Protein AF-F2DSG7-F1 (afdb_monomer)

pLDDT: mean 82.24, std 13.59, range [39.16, 91.5]

Radius of gyration: 16.38 Å; Cα contacts (8 Å, |Δi|>4): 42; chains: 1; bounding box: 63×28×22 Å

Nearest PDB structures (foldseek):
  6xm1-assembly2_C  TM=8.938E-01  e=1.046E-02  Thermochaetoides thermophila
  8dit-assembly1_A  TM=9.003E-01  e=1.295E-01  Thermochaetoides thermophila
  4jc8-assembly2_B  TM=9.107E-01  e=1.969E-01  Thermochaetoides thermophila DSM 1495
  2xhe-assembly1_A  TM=9.062E-01  e=2.265E-01  Monosiga brevicollis
  5buz-assembly2_D  TM=8.802E-01  e=6.460E-01  Thermochaetoides thermophila DSM 1495

Solvent-accessible surface area (backbone atoms only — not comparable to full-atom values): 4279 Å² total; per-residue (Å²): 138,84,80,76,77,74,77,76,78,81,64,62,63,64,55,51,50,50,54,52,49,54,63,45,66,79,53,94,59,86,35,73,47,75,28,50,83,65,55,49,53,55,48,60,76,75,43,52,72,73,56,41,44,75,62,37,37,80,43,79,46,49,57,85,72,71,124

Mean predicted aligned error: 8.19 Å

Secondary structure (DSSP, 8-state):
-----------HHHHHHHHHHHHHHT--S-EEEEE-HHHHHHHHHH--HHHHHHTTEEEEEEGGG--

Sequence (67 aa):
MMQKKKGEECNLLPIAEDYFNAMFGEIGEMKGLILDSETSGIISIIYTQSKLYKHDVYLIQKIEDVH

Foldseek 3Di:
DDDDDDPPPPDVQVVVVVVVVVVLVVDDEADAAEAEPVVVVVCVVNDDPVRCVVSNHDHYYYPVPPD

InterPro domains:
  IPR036045 Sec1-like superfamily [SSF56815] (10-65)
  IPR043154 Sec1-like, domain 1 [G3DSA:3.40.50.2060] (2-67)

Structure (mmCIF, N/CA/C/O backbone):
data_AF-F2DSG7-F1
#
_entry.id   AF-F2DSG7-F1
#
loop_
_atom_site.group_PDB
_atom_site.id
_atom_site.type_symbol
_atom_site.label_atom_id
_atom_site.label_alt_id
_atom_site.label_comp_id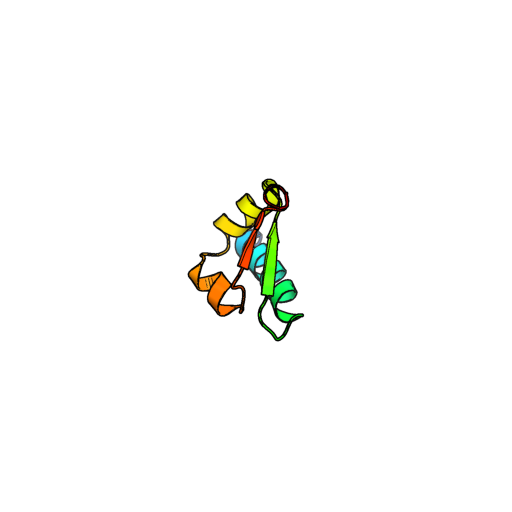
_atom_site.label_asym_id
_atom_site.label_entity_id
_atom_site.label_seq_id
_atom_site.pdbx_PDB_ins_code
_atom_site.Cartn_x
_atom_site.Cartn_y
_atom_site.Cartn_z
_atom_site.occupancy
_atom_site.B_iso_or_equiv
_atom_site.auth_seq_id
_atom_site.auth_comp_id
_atom_site.auth_asym_id
_atom_site.auth_atom_id
_atom_site.pdbx_PDB_model_num
ATOM 1 N N . MET A 1 1 ? -46.782 12.139 4.835 1.00 39.16 1 MET A N 1
ATOM 2 C CA . MET A 1 1 ? -45.492 12.526 5.446 1.00 39.16 1 MET A CA 1
ATOM 3 C C . MET A 1 1 ? -44.389 11.730 4.760 1.00 39.16 1 MET A C 1
ATOM 5 O O . MET A 1 1 ? -44.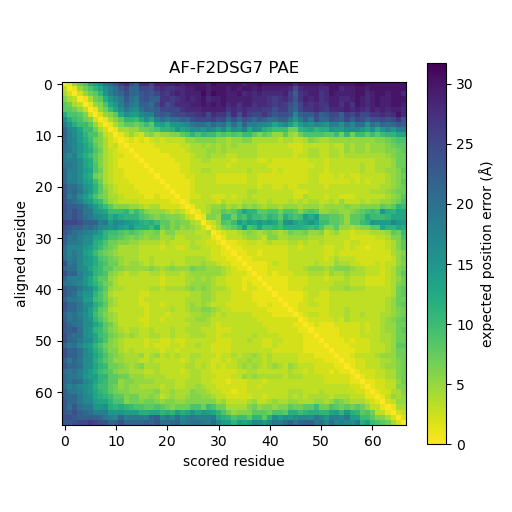238 10.554 5.050 1.00 39.16 1 MET A O 1
ATOM 9 N N . MET A 1 2 ? -43.692 12.321 3.786 1.00 43.97 2 MET A N 1
ATOM 10 C CA . MET A 1 2 ? -42.517 11.703 3.156 1.00 43.97 2 MET A CA 1
ATOM 11 C C . MET A 1 2 ? -41.283 12.243 3.870 1.00 43.97 2 MET A C 1
ATOM 13 O O . MET A 1 2 ? -40.973 13.429 3.762 1.00 43.97 2 MET A O 1
ATOM 17 N N . GLN A 1 3 ? -40.617 11.391 4.647 1.00 51.75 3 GLN A N 1
ATOM 18 C CA . GLN A 1 3 ? -39.327 11.735 5.227 1.00 51.75 3 GLN A CA 1
ATOM 19 C C . GLN A 1 3 ? -38.299 11.775 4.090 1.00 51.75 3 GLN A C 1
ATOM 21 O O . GLN A 1 3 ? -38.011 10.751 3.472 1.00 51.75 3 GLN A O 1
ATOM 26 N N . LYS A 1 4 ? -37.779 12.969 3.781 1.00 46.56 4 LYS A N 1
ATOM 27 C CA . LYS A 1 4 ? -36.583 13.132 2.946 1.00 46.56 4 LYS A CA 1
ATO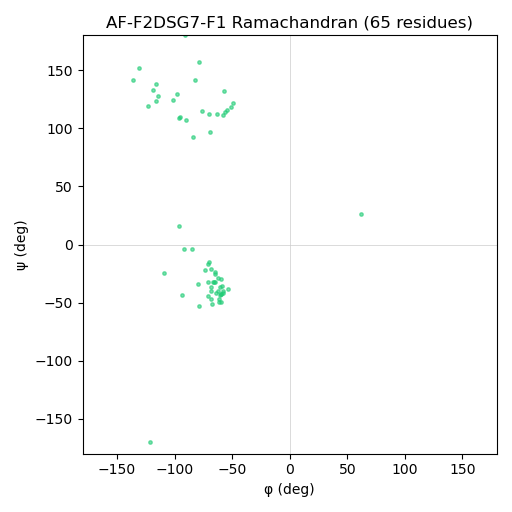M 28 C C . LYS A 1 4 ? -35.462 12.322 3.601 1.00 46.56 4 LYS A C 1
ATOM 30 O O . LYS A 1 4 ? -35.043 12.669 4.704 1.00 46.56 4 LYS A O 1
ATOM 35 N N . LYS A 1 5 ? -34.980 11.260 2.941 1.00 56.84 5 LYS A N 1
ATOM 36 C CA . LYS A 1 5 ? -33.698 10.640 3.299 1.00 56.84 5 LYS A CA 1
ATOM 37 C C . LYS A 1 5 ? -32.650 11.754 3.279 1.00 56.84 5 LYS A C 1
ATOM 39 O O . LYS A 1 5 ? -32.450 12.396 2.249 1.00 56.84 5 LYS A O 1
ATOM 44 N N . LYS A 1 6 ? -32.076 12.035 4.448 1.00 49.78 6 LYS A N 1
ATOM 45 C CA . LYS A 1 6 ? -30.916 12.908 4.631 1.00 49.78 6 LYS A CA 1
ATOM 46 C C . LYS A 1 6 ? -29.872 12.446 3.613 1.00 49.78 6 LYS A C 1
ATOM 48 O O . LYS A 1 6 ? -29.584 11.255 3.590 1.00 49.78 6 LYS A O 1
ATOM 53 N N . GLY A 1 7 ? -29.426 13.336 2.723 1.00 57.56 7 GLY A N 1
ATOM 54 C CA . GLY A 1 7 ? -28.434 12.991 1.706 1.00 57.56 7 GLY A CA 1
ATOM 55 C C . GLY A 1 7 ? -27.250 12.327 2.394 1.00 57.56 7 GLY A C 1
ATOM 56 O O . GLY A 1 7 ? -26.679 12.916 3.309 1.00 57.56 7 GLY A O 1
ATOM 57 N N . GLU A 1 8 ? -26.974 11.076 2.043 1.00 65.12 8 GLU A N 1
ATOM 58 C CA . GLU A 1 8 ? -25.813 10.362 2.555 1.00 65.12 8 GLU A CA 1
ATOM 59 C C . GLU A 1 8 ? -24.585 11.128 2.061 1.00 65.12 8 GLU A C 1
ATOM 61 O O . GLU A 1 8 ? -24.351 11.233 0.857 1.00 65.12 8 GLU A O 1
ATOM 66 N N . GLU A 1 9 ? -23.854 11.757 2.982 1.00 68.94 9 GLU A N 1
ATOM 67 C CA . GLU A 1 9 ? -22.548 12.333 2.679 1.00 68.94 9 GLU A CA 1
ATOM 68 C C . GLU A 1 9 ? -21.670 11.195 2.158 1.00 68.94 9 GLU A C 1
ATOM 70 O O . GLU A 1 9 ? -21.356 10.252 2.887 1.00 68.94 9 GLU A O 1
ATOM 75 N N . CYS A 1 10 ? -21.331 11.248 0.871 1.00 72.25 10 CYS A N 1
ATOM 76 C CA . CYS A 1 10 ? -20.458 10.267 0.251 1.00 72.25 10 CYS A CA 1
ATOM 77 C C . CYS A 1 10 ? -19.047 10.470 0.807 1.00 72.25 10 CYS A C 1
ATOM 79 O O . CYS A 1 10 ? -18.316 11.363 0.376 1.00 72.25 10 CYS A O 1
ATOM 81 N N . ASN A 1 11 ? -18.683 9.676 1.812 1.00 84.62 11 ASN A N 1
ATOM 82 C CA . ASN A 1 11 ? -17.332 9.682 2.341 1.00 84.62 11 ASN A CA 1
ATOM 83 C C . ASN A 1 11 ? -16.421 8.929 1.365 1.00 84.62 11 ASN A C 1
ATOM 85 O O . ASN A 1 11 ? -16.576 7.727 1.157 1.00 84.62 11 ASN A O 1
ATOM 89 N N . LEU A 1 12 ? -15.477 9.650 0.765 1.00 87.81 12 LEU A N 1
ATOM 90 C CA . LEU A 1 12 ? -14.572 9.108 -0.248 1.00 87.81 12 LEU A CA 1
ATOM 91 C C . LEU A 1 12 ? -13.497 8.186 0.345 1.00 87.81 12 LEU A C 1
ATOM 93 O O . LEU A 1 12 ? -12.963 7.351 -0.378 1.00 87.81 12 LEU A O 1
ATOM 97 N N . LEU A 1 13 ? -13.187 8.308 1.642 1.00 89.19 13 L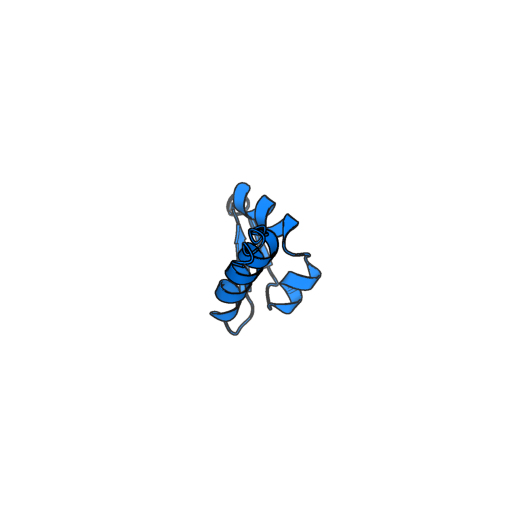EU A N 1
ATOM 98 C CA . LEU A 1 13 ? -12.131 7.513 2.276 1.00 89.19 13 LEU A CA 1
ATOM 99 C C . LEU A 1 13 ? -12.487 6.017 2.365 1.00 89.19 13 LEU A C 1
ATOM 101 O O . LEU A 1 13 ? -11.687 5.221 1.881 1.00 89.19 13 LEU A O 1
ATOM 105 N N . PRO A 1 14 ? -13.666 5.610 2.887 1.00 90.44 14 PRO A N 1
ATOM 106 C CA . PRO A 1 14 ? -14.086 4.208 2.864 1.00 90.44 14 PRO A CA 1
ATOM 107 C C . PRO A 1 14 ? -14.143 3.627 1.450 1.00 90.44 14 PRO A C 1
ATOM 109 O O . PRO A 1 14 ? -13.702 2.509 1.230 1.00 90.44 14 PRO A O 1
ATOM 112 N N . ILE A 1 15 ? -14.621 4.410 0.478 1.00 90.56 15 ILE A N 1
ATOM 113 C CA . ILE A 1 15 ? -14.727 3.969 -0.920 1.00 90.56 15 ILE A CA 1
ATOM 114 C C . ILE A 1 15 ? -13.338 3.697 -1.510 1.00 90.56 15 ILE A C 1
ATOM 116 O O . ILE A 1 15 ? -13.140 2.709 -2.215 1.00 90.56 15 ILE A O 1
ATOM 120 N N . ALA A 1 16 ? -12.365 4.561 -1.218 1.00 90.75 16 ALA A N 1
ATOM 121 C CA . ALA A 1 16 ? -10.992 4.356 -1.653 1.00 90.75 16 ALA A CA 1
ATOM 122 C C . ALA A 1 16 ? -10.338 3.163 -0.930 1.00 90.75 16 ALA A C 1
ATOM 124 O O . ALA A 1 16 ? -9.650 2.374 -1.573 1.00 90.75 16 ALA A O 1
ATOM 125 N N . GLU A 1 17 ? -10.580 2.987 0.374 1.00 91.00 17 GLU A N 1
ATOM 126 C CA . GLU A 1 17 ? -10.107 1.818 1.134 1.00 91.00 17 GLU A CA 1
ATOM 127 C C . GLU A 1 17 ? -10.669 0.511 0.543 1.00 91.00 17 GLU A C 1
ATOM 129 O O . GLU A 1 17 ? -9.917 -0.436 0.325 1.00 91.00 17 GLU A O 1
ATOM 134 N N . ASP A 1 18 ? -11.952 0.482 0.171 1.00 91.50 18 ASP A N 1
ATOM 135 C CA . ASP A 1 18 ? -12.585 -0.670 -0.481 1.00 91.50 18 ASP A CA 1
ATOM 136 C C . ASP A 1 18 ? -11.960 -0.997 -1.846 1.00 91.50 18 ASP A C 1
ATOM 138 O O . ASP A 1 18 ? -11.736 -2.170 -2.154 1.00 91.50 18 ASP A O 1
ATOM 142 N N . TYR A 1 19 ? -11.614 0.021 -2.643 1.00 91.44 19 TYR A N 1
ATOM 143 C CA . TYR A 1 19 ? -10.920 -0.168 -3.922 1.00 91.44 19 TYR A CA 1
ATOM 144 C C . TYR A 1 19 ? -9.564 -0.864 -3.738 1.00 91.44 19 TYR A C 1
ATOM 146 O O . TYR A 1 19 ? -9.273 -1.862 -4.401 1.00 91.44 19 TYR A O 1
ATOM 154 N N . PHE A 1 20 ? -8.743 -0.376 -2.805 1.00 89.69 20 PHE A N 1
ATOM 155 C CA . PHE A 1 20 ? -7.438 -0.978 -2.530 1.00 89.69 20 PHE A CA 1
ATOM 156 C C . PHE A 1 20 ? -7.568 -2.363 -1.890 1.00 89.69 20 PHE A C 1
ATOM 158 O O . PHE A 1 20 ? -6.804 -3.259 -2.239 1.00 89.69 20 PHE A O 1
ATOM 165 N N . ASN A 1 21 ? -8.555 -2.582 -1.016 1.00 89.94 21 ASN A N 1
ATOM 166 C CA . ASN A 1 21 ? -8.833 -3.901 -0.444 1.00 89.94 21 ASN A CA 1
ATOM 167 C C . ASN A 1 21 ? -9.193 -4.930 -1.521 1.00 89.94 21 ASN A C 1
ATOM 169 O O . ASN A 1 21 ? -8.680 -6.049 -1.477 1.00 89.94 21 ASN A O 1
ATOM 173 N N . ALA A 1 22 ? -10.035 -4.557 -2.490 1.00 90.75 22 ALA A N 1
ATOM 174 C CA . ALA A 1 22 ? -10.357 -5.416 -3.625 1.00 90.75 22 ALA A CA 1
ATOM 175 C C . ALA A 1 22 ? -9.099 -5.728 -4.450 1.00 90.75 22 ALA A C 1
ATOM 177 O O . ALA A 1 22 ? -8.807 -6.896 -4.696 1.00 90.75 22 ALA A O 1
ATOM 178 N N . MET A 1 23 ? -8.298 -4.705 -4.765 1.00 88.81 23 MET A N 1
ATOM 179 C CA . MET A 1 23 ? -7.042 -4.855 -5.508 1.00 88.81 23 MET A CA 1
ATOM 180 C C . MET A 1 23 ? -6.034 -5.765 -4.786 1.00 88.81 23 MET A C 1
ATOM 182 O O . MET A 1 23 ? -5.396 -6.612 -5.406 1.00 88.81 23 MET A O 1
ATOM 186 N N . PHE A 1 24 ? -5.889 -5.631 -3.465 1.00 87.1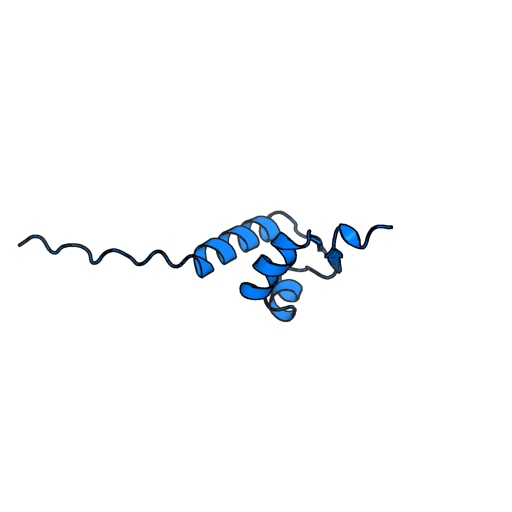2 24 PHE A N 1
ATOM 187 C CA . PHE A 1 24 ? -5.009 -6.500 -2.688 1.00 87.12 24 PHE A CA 1
ATOM 188 C C . PHE A 1 24 ? -5.562 -7.921 -2.562 1.00 87.12 24 PHE A C 1
ATOM 190 O O . PHE A 1 24 ? -4.769 -8.855 -2.491 1.00 87.12 24 PHE A O 1
ATOM 197 N N . GLY A 1 25 ? -6.883 -8.104 -2.518 1.00 83.25 25 GLY A N 1
ATOM 198 C CA . GLY A 1 25 ? -7.525 -9.412 -2.358 1.00 83.25 25 GLY A CA 1
ATOM 199 C C . GLY A 1 25 ? -7.362 -10.353 -3.556 1.00 83.25 25 GLY A C 1
ATOM 200 O O . GLY A 1 25 ? -7.459 -11.565 -3.384 1.00 83.25 25 GLY A O 1
ATOM 201 N N . GLU A 1 26 ? -7.073 -9.825 -4.747 1.00 79.19 26 GLU A N 1
ATOM 202 C CA . GLU A 1 26 ? -6.852 -10.632 -5.957 1.00 79.19 26 GLU A CA 1
ATOM 203 C C . GLU A 1 26 ? -5.527 -11.413 -5.937 1.00 79.19 26 GLU A C 1
ATOM 205 O O . GLU A 1 26 ? -5.361 -12.374 -6.689 1.00 79.19 26 GLU A O 1
ATOM 210 N N . ILE A 1 27 ? -4.587 -11.039 -5.063 1.00 78.62 27 ILE A N 1
ATOM 211 C CA . ILE A 1 27 ? -3.253 -11.641 -4.981 1.00 78.62 27 ILE A CA 1
ATOM 212 C C . ILE A 1 27 ? -3.100 -12.330 -3.616 1.00 78.62 27 ILE A C 1
ATOM 214 O O . ILE A 1 27 ? -3.263 -11.703 -2.571 1.00 78.62 27 ILE A O 1
ATOM 218 N N . GLY A 1 28 ? -2.792 -13.629 -3.610 1.00 72.00 28 GLY A N 1
ATOM 219 C CA . GLY A 1 28 ? -2.752 -14.453 -2.390 1.00 72.00 28 GLY A CA 1
ATOM 220 C C . GLY A 1 28 ? -1.393 -14.562 -1.686 1.00 72.00 28 GLY A C 1
ATOM 221 O O . GLY A 1 28 ? -1.313 -15.199 -0.642 1.00 72.00 28 GLY A O 1
ATOM 222 N N . GLU A 1 29 ? -0.329 -13.984 -2.246 1.00 81.44 29 GLU A N 1
ATOM 223 C CA . GLU A 1 29 ? 1.055 -14.119 -1.756 1.00 81.44 29 GLU A CA 1
ATOM 224 C C . GLU A 1 29 ? 1.680 -12.757 -1.402 1.00 81.44 29 GLU A C 1
ATOM 226 O O . GLU A 1 29 ? 0.981 -11.746 -1.372 1.00 81.44 29 GLU A O 1
ATOM 231 N N . MET A 1 30 ? 2.997 -12.718 -1.146 1.00 86.69 30 MET A N 1
ATOM 232 C CA . MET A 1 30 ? 3.763 -11.480 -0.948 1.00 86.69 30 MET A CA 1
ATOM 233 C C . MET A 1 30 ? 3.650 -10.543 -2.155 1.00 86.69 30 MET A C 1
ATOM 235 O O . MET A 1 30 ? 3.897 -10.933 -3.296 1.00 86.69 30 MET A O 1
ATOM 239 N N . LYS A 1 31 ? 3.359 -9.271 -1.882 1.00 88.38 31 LYS A N 1
ATOM 240 C CA . LYS A 1 31 ? 3.090 -8.240 -2.891 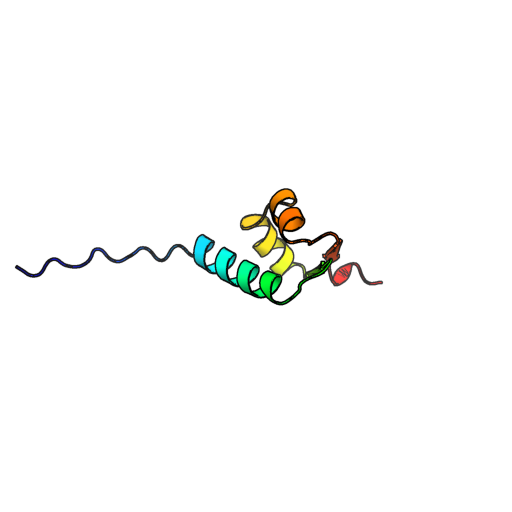1.00 88.38 31 LYS A CA 1
ATOM 241 C C . LYS A 1 31 ? 4.153 -7.158 -2.834 1.00 88.38 31 LYS A C 1
ATOM 243 O O . LYS A 1 31 ? 4.545 -6.689 -1.759 1.00 88.38 31 LYS A O 1
ATOM 248 N N . GLY A 1 32 ? 4.575 -6.736 -4.020 1.00 89.12 32 GLY A N 1
ATOM 249 C CA . GLY A 1 32 ? 5.271 -5.476 -4.227 1.00 89.12 32 GLY A CA 1
ATOM 250 C C . GLY A 1 32 ? 4.300 -4.442 -4.779 1.00 89.12 32 GLY A C 1
ATOM 251 O O . GLY A 1 32 ? 3.660 -4.678 -5.800 1.00 89.12 32 GLY A O 1
ATOM 252 N N . LEU A 1 33 ? 4.183 -3.309 -4.097 1.00 89.88 33 LEU A N 1
ATOM 253 C CA . LEU A 1 33 ? 3.391 -2.167 -4.523 1.00 89.88 33 LEU A CA 1
ATOM 254 C C . LEU A 1 33 ? 4.311 -1.166 -5.229 1.00 89.88 33 LEU A C 1
ATOM 256 O O . LEU A 1 33 ? 5.148 -0.524 -4.592 1.00 89.88 33 LEU A O 1
ATOM 260 N N . ILE A 1 34 ? 4.154 -1.054 -6.546 1.00 91.00 34 ILE A N 1
ATOM 261 C CA . ILE A 1 34 ? 4.856 -0.063 -7.364 1.00 91.00 34 ILE A CA 1
ATOM 262 C C . ILE A 1 34 ? 3.919 1.121 -7.584 1.00 91.00 34 ILE A C 1
ATOM 264 O O . ILE A 1 34 ? 2.766 0.935 -7.968 1.00 91.00 34 ILE A O 1
ATOM 268 N N . LEU A 1 35 ? 4.409 2.327 -7.312 1.00 91.31 35 LEU A N 1
ATOM 269 C CA . LEU A 1 35 ? 3.618 3.558 -7.297 1.00 91.31 35 LEU A CA 1
ATOM 270 C C . LEU A 1 35 ? 4.312 4.645 -8.111 1.00 91.31 35 LEU A C 1
ATOM 272 O O . LEU A 1 35 ? 5.532 4.692 -8.181 1.00 91.31 35 LEU A O 1
ATOM 276 N N . ASP A 1 36 ? 3.559 5.566 -8.679 1.00 91.50 36 ASP A N 1
ATOM 277 C CA . ASP A 1 36 ? 4.091 6.847 -9.147 1.00 91.50 36 ASP A CA 1
ATOM 278 C C . ASP A 1 36 ? 4.015 7.915 -8.037 1.00 91.50 36 ASP A C 1
ATOM 280 O O . ASP A 1 36 ? 3.591 7.657 -6.902 1.00 91.50 36 ASP A O 1
ATOM 284 N N . SER A 1 37 ? 4.471 9.130 -8.338 1.00 87.94 37 SER A N 1
ATOM 285 C CA . SER A 1 37 ? 4.453 10.248 -7.392 1.00 87.94 37 SER A CA 1
ATOM 286 C C . SER A 1 37 ? 3.041 10.654 -6.946 1.00 87.94 37 SER A C 1
ATOM 288 O O . SER A 1 37 ? 2.879 11.093 -5.805 1.00 87.94 37 SER A O 1
ATOM 290 N N . GLU A 1 38 ? 2.018 10.458 -7.781 1.00 89.81 38 GLU A N 1
ATOM 291 C CA . GLU A 1 38 ? 0.624 10.792 -7.469 1.00 89.81 38 GLU A CA 1
ATOM 292 C C . GLU A 1 38 ? -0.025 9.725 -6.571 1.00 89.81 38 GLU A C 1
ATOM 294 O O . GLU A 1 38 ? -0.511 10.014 -5.471 1.00 89.81 38 GLU A O 1
ATOM 299 N N . THR A 1 39 ? 0.041 8.463 -6.987 1.00 90.62 39 THR A N 1
ATOM 300 C CA . THR A 1 39 ? -0.511 7.304 -6.270 1.00 90.62 39 THR A CA 1
ATOM 301 C C . THR A 1 39 ? 0.178 7.067 -4.929 1.00 90.62 39 THR A C 1
ATOM 303 O O . THR A 1 39 ? -0.488 6.684 -3.962 1.00 90.62 39 THR A O 1
ATOM 306 N N . SER A 1 40 ? 1.474 7.388 -4.813 1.00 90.50 40 SER A N 1
ATOM 307 C CA . SER A 1 40 ? 2.189 7.397 -3.531 1.00 90.50 40 SER A CA 1
ATOM 308 C C . SER A 1 40 ? 1.583 8.384 -2.531 1.00 90.50 40 SER A C 1
ATOM 310 O O . SER A 1 40 ? 1.561 8.089 -1.334 1.00 90.50 40 SER A O 1
ATOM 312 N N . GLY A 1 41 ? 1.098 9.539 -2.994 1.00 89.62 41 GLY A N 1
ATOM 313 C CA . GLY A 1 41 ? 0.411 10.505 -2.140 1.00 89.62 41 GLY A CA 1
ATOM 314 C C . GLY A 1 41 ? -0.935 9.964 -1.665 1.00 89.62 41 GLY A C 1
ATOM 315 O O . GLY A 1 41 ? -1.216 9.971 -0.467 1.00 89.62 41 GLY A O 1
ATOM 316 N N . ILE A 1 42 ? -1.724 9.410 -2.587 1.00 90.06 42 ILE A N 1
ATOM 317 C CA . ILE A 1 42 ? -3.069 8.884 -2.310 1.00 90.06 42 I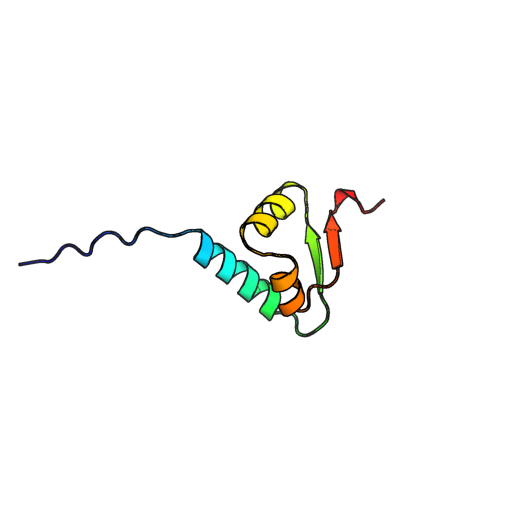LE A CA 1
ATOM 318 C C . ILE A 1 42 ? -3.020 7.737 -1.292 1.00 90.06 42 ILE A C 1
ATOM 320 O O . ILE A 1 42 ? -3.731 7.771 -0.285 1.00 90.06 42 ILE A O 1
ATOM 324 N N . ILE A 1 43 ? -2.150 6.743 -1.500 1.00 90.25 43 ILE A N 1
ATOM 325 C CA . ILE A 1 43 ? -2.084 5.575 -0.611 1.00 90.25 43 ILE A CA 1
ATOM 326 C C . ILE A 1 43 ? -1.618 5.944 0.801 1.00 90.25 43 ILE A C 1
ATOM 328 O O . ILE A 1 43 ? -2.092 5.354 1.770 1.00 90.25 43 ILE A O 1
ATOM 332 N N . SER A 1 44 ? -0.756 6.960 0.933 1.00 89.69 44 SER A N 1
ATOM 333 C CA . SER A 1 44 ? -0.247 7.422 2.231 1.00 89.69 44 SER A CA 1
ATOM 334 C C . SER A 1 44 ? -1.332 8.021 3.134 1.00 89.69 44 SER A C 1
ATOM 336 O O . SER A 1 44 ? -1.204 7.993 4.357 1.00 89.69 44 SER A O 1
ATOM 338 N N . ILE A 1 45 ? -2.411 8.536 2.534 1.00 91.12 45 ILE A N 1
ATOM 339 C CA . ILE A 1 45 ? -3.554 9.118 3.248 1.00 91.12 45 ILE A CA 1
ATOM 340 C C . ILE A 1 45 ? -4.484 8.017 3.772 1.00 91.12 45 ILE A C 1
ATOM 342 O O . ILE A 1 45 ? -5.086 8.161 4.835 1.00 91.12 45 ILE A O 1
ATOM 346 N N . ILE A 1 46 ? -4.608 6.917 3.028 1.00 90.44 46 ILE A N 1
ATOM 347 C CA . ILE A 1 46 ? -5.606 5.870 3.282 1.00 90.44 46 ILE A CA 1
ATOM 348 C C . ILE A 1 46 ? -5.020 4.759 4.164 1.00 90.44 46 ILE A C 1
ATOM 350 O O . ILE A 1 46 ? -5.657 4.302 5.119 1.00 90.44 46 ILE A O 1
ATOM 354 N N . TYR A 1 47 ? -3.784 4.342 3.880 1.00 89.94 47 TYR A N 1
ATOM 355 C CA . TYR A 1 47 ? -3.127 3.236 4.561 1.00 89.94 47 TYR A CA 1
ATOM 356 C C . TYR A 1 47 ? -1.856 3.671 5.282 1.00 89.94 47 TYR A C 1
ATOM 358 O O . TYR A 1 47 ? -0.957 4.292 4.722 1.00 89.94 47 TYR A O 1
ATOM 366 N N . THR A 1 48 ? -1.727 3.229 6.531 1.00 90.56 48 THR A N 1
ATOM 367 C CA . THR A 1 48 ? -0.437 3.239 7.221 1.00 90.56 48 THR A CA 1
ATOM 368 C C . THR A 1 48 ? 0.417 2.062 6.752 1.00 90.56 48 THR A C 1
ATOM 370 O O . THR A 1 48 ? -0.114 1.027 6.340 1.00 90.56 48 THR A O 1
ATOM 373 N N . GLN A 1 49 ? 1.742 2.160 6.895 1.00 86.38 49 GLN A N 1
ATOM 374 C CA . GLN A 1 49 ? 2.648 1.042 6.586 1.00 86.38 49 GLN A CA 1
ATOM 375 C C . GLN A 1 49 ? 2.262 -0.250 7.323 1.00 86.38 49 GLN A C 1
ATOM 377 O O . GLN A 1 49 ? 2.294 -1.327 6.738 1.00 86.38 49 GLN A O 1
ATOM 382 N N . SER A 1 50 ? 1.821 -0.157 8.581 1.00 90.06 50 SER A N 1
ATOM 383 C CA . SER A 1 50 ? 1.361 -1.326 9.339 1.00 90.06 50 SER A CA 1
ATOM 384 C C . SER A 1 50 ? 0.083 -1.946 8.773 1.00 90.06 50 SER A C 1
ATOM 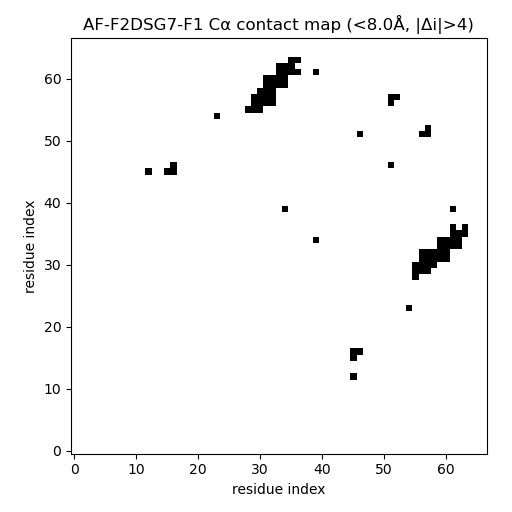386 O O . SER A 1 50 ? -0.093 -3.156 8.890 1.00 90.06 50 SER A O 1
ATOM 388 N N . LYS A 1 51 ? -0.823 -1.149 8.182 1.00 89.81 51 LYS A N 1
ATOM 389 C CA . LYS A 1 51 ? -1.993 -1.697 7.483 1.00 89.81 51 LYS A CA 1
ATOM 390 C C . LYS A 1 51 ? -1.571 -2.377 6.176 1.00 89.81 51 LYS A C 1
ATOM 392 O O . LYS A 1 51 ? -2.015 -3.490 5.942 1.00 89.81 51 LYS A O 1
ATOM 397 N N . LEU A 1 52 ? -0.683 -1.772 5.380 1.00 89.88 52 LEU A N 1
ATOM 398 C CA . LEU A 1 52 ? -0.166 -2.384 4.141 1.00 89.88 52 LEU A CA 1
ATOM 399 C C . LEU A 1 52 ? 0.517 -3.730 4.411 1.00 89.88 52 LEU A C 1
ATOM 401 O O . LEU A 1 52 ? 0.248 -4.710 3.722 1.00 89.88 52 LEU A O 1
ATOM 405 N N . TYR A 1 53 ? 1.303 -3.810 5.484 1.00 87.69 53 TYR A N 1
ATOM 406 C CA . TYR A 1 53 ? 1.944 -5.053 5.908 1.00 87.69 53 TYR A CA 1
ATOM 407 C C . TYR A 1 53 ? 0.938 -6.178 6.210 1.00 87.69 53 TYR A C 1
ATOM 409 O O . TYR A 1 53 ? 1.198 -7.336 5.909 1.00 87.69 53 TYR A O 1
ATOM 417 N N . LYS A 1 54 ? -0.240 -5.851 6.762 1.00 88.81 54 LYS A N 1
ATOM 418 C CA . LYS A 1 54 ? -1.313 -6.834 7.010 1.00 88.81 54 LYS A CA 1
ATOM 419 C C . LYS A 1 54 ? -1.984 -7.346 5.731 1.00 88.81 54 LYS A C 1
ATOM 421 O O . LYS A 1 54 ? -2.695 -8.339 5.807 1.00 88.81 54 LYS A O 1
ATOM 426 N N . HIS A 1 55 ? -1.783 -6.674 4.598 1.00 87.38 55 HIS A N 1
ATOM 427 C CA . HIS A 1 55 ? -2.257 -7.101 3.278 1.00 87.38 55 HIS A CA 1
ATOM 428 C C . HIS A 1 55 ? -1.185 -7.856 2.477 1.00 87.38 55 HIS A C 1
ATOM 430 O O . HIS A 1 55 ? -1.321 -7.993 1.258 1.00 87.38 55 HIS A O 1
ATOM 436 N N . ASP A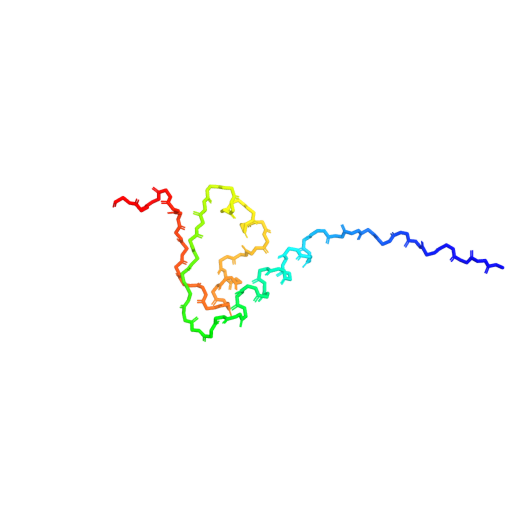 1 56 ? -0.122 -8.310 3.149 1.00 88.81 56 ASP A N 1
ATOM 437 C CA . ASP A 1 56 ? 1.042 -8.965 2.551 1.00 88.81 56 ASP A CA 1
ATOM 438 C C . ASP A 1 56 ? 1.808 -8.062 1.569 1.00 88.81 56 ASP A C 1
ATOM 440 O O . ASP A 1 56 ? 2.479 -8.542 0.657 1.00 88.81 56 ASP A O 1
ATOM 444 N N . VAL A 1 57 ? 1.732 -6.736 1.744 1.00 88.88 57 VAL A N 1
ATOM 445 C CA . VAL A 1 57 ? 2.533 -5.765 0.985 1.00 88.88 57 VAL A CA 1
ATOM 446 C C . VAL A 1 57 ? 3.835 -5.501 1.739 1.00 88.88 57 VAL A C 1
ATOM 448 O O . VAL A 1 57 ? 3.844 -4.834 2.775 1.00 88.88 57 VAL A O 1
ATOM 451 N N . TYR A 1 58 ? 4.943 -6.022 1.210 1.00 87.81 58 TYR A N 1
ATOM 452 C CA . TYR A 1 58 ? 6.263 -5.962 1.858 1.00 87.81 58 TYR A CA 1
ATOM 453 C C . TYR A 1 58 ? 7.244 -5.025 1.160 1.00 87.81 58 TYR A C 1
ATOM 455 O O . TYR A 1 58 ? 8.170 -4.522 1.794 1.00 87.81 58 TYR A O 1
ATOM 463 N N . LEU A 1 59 ? 7.045 -4.787 -0.135 1.00 88.38 59 LEU A N 1
ATOM 464 C CA . LEU A 1 59 ? 7.843 -3.853 -0.916 1.00 88.38 59 LEU A CA 1
ATOM 465 C C . LEU A 1 59 ? 6.945 -2.704 -1.359 1.00 88.38 59 LEU A C 1
ATOM 467 O O . LEU A 1 59 ? 5.885 -2.938 -1.932 1.00 88.38 59 LEU A O 1
ATOM 471 N N . ILE A 1 60 ? 7.375 -1.474 -1.099 1.00 88.38 60 ILE A N 1
ATOM 472 C CA . ILE A 1 60 ? 6.755 -0.263 -1.633 1.00 88.38 60 ILE A CA 1
ATOM 473 C C . ILE A 1 60 ? 7.860 0.480 -2.366 1.00 88.38 60 ILE A C 1
ATOM 475 O O . ILE A 1 60 ? 8.867 0.831 -1.751 1.00 88.38 60 ILE A O 1
ATOM 479 N N . GLN A 1 61 ? 7.688 0.690 -3.664 1.00 89.00 61 GLN A N 1
ATOM 480 C CA . GLN A 1 61 ? 8.701 1.322 -4.502 1.00 89.00 61 GLN A CA 1
ATOM 481 C C . GLN A 1 61 ? 8.052 2.344 -5.427 1.00 89.00 61 GLN A C 1
ATOM 483 O O . GLN A 1 61 ? 6.961 2.105 -5.949 1.00 89.00 61 GLN A O 1
ATOM 488 N N . LYS A 1 62 ? 8.718 3.481 -5.644 1.00 88.31 62 LYS A N 1
ATOM 489 C CA . LYS A 1 62 ? 8.287 4.407 -6.686 1.00 88.31 62 LYS A CA 1
ATOM 490 C C . LYS A 1 62 ? 8.822 3.948 -8.034 1.00 88.31 62 LYS A C 1
ATOM 492 O O . LYS A 1 62 ? 9.964 3.515 -8.132 1.00 88.31 62 LYS A O 1
ATOM 497 N N . ILE A 1 63 ? 8.029 4.085 -9.088 1.00 88.69 63 ILE A N 1
ATOM 498 C CA . ILE A 1 63 ? 8.444 3.770 -10.457 1.00 88.69 63 ILE A CA 1
ATOM 499 C C . ILE A 1 63 ? 9.645 4.623 -10.889 1.00 88.69 63 ILE A C 1
ATOM 501 O O . ILE A 1 63 ? 10.490 4.163 -11.646 1.00 88.69 63 ILE A O 1
ATOM 505 N N . GLU A 1 64 ? 9.753 5.834 -10.341 1.00 83.06 64 GLU A N 1
ATOM 506 C CA . GLU A 1 64 ? 10.877 6.754 -10.533 1.00 83.06 64 GLU A CA 1
ATOM 507 C C . GLU A 1 64 ? 12.198 6.209 -9.950 1.00 83.06 64 GLU A C 1
ATOM 509 O O . GLU A 1 64 ? 13.266 6.580 -10.427 1.00 83.06 64 GLU A O 1
ATOM 514 N N . ASP A 1 65 ? 12.136 5.295 -8.972 1.00 74.56 65 ASP A N 1
ATOM 515 C CA . ASP A 1 65 ? 13.311 4.684 -8.332 1.00 74.56 65 ASP A CA 1
ATOM 516 C C . ASP A 1 65 ? 13.853 3.469 -9.110 1.00 74.56 65 ASP A C 1
ATOM 518 O O . ASP A 1 65 ? 14.861 2.878 -8.716 1.00 74.56 65 ASP A O 1
ATOM 522 N N . VAL A 1 66 ? 13.190 3.054 -10.197 1.00 61.06 66 VAL A N 1
ATOM 523 C CA . VAL A 1 66 ? 13.686 1.999 -11.089 1.00 61.06 66 VAL A CA 1
ATOM 524 C C . VAL A 1 66 ? 14.659 2.643 -12.083 1.00 61.06 66 VAL A C 1
ATOM 526 O O . VAL A 1 66 ? 14.255 3.190 -13.112 1.00 61.06 66 VAL A O 1
ATOM 529 N N . HIS A 1 67 ? 15.948 2.628 -11.741 1.00 54.34 67 HIS A N 1
ATOM 530 C CA . HIS A 1 67 ? 17.078 3.034 -12.586 1.00 54.34 67 HIS A CA 1
ATOM 531 C C . HIS A 1 67 ? 18.122 1.921 -12.655 1.00 54.34 67 HIS A C 1
ATOM 533 O O . HIS A 1 67 ? 18.457 1.360 -11.586 1.00 54.34 67 HIS A O 1
#

Organism: Hordeum vulgare subsp. vulgare (NCBI:txid112509)